Protein AF-A0A7T7ANU8-F1 (afdb_monomer_lite)

Sequence (117 aa):
MLVKKKENKGFTLLECIVGLAIIGILAAFLLPSLANALSLEIKTDNDKELISYSKHIMESIKSDIYNEKTIGITNDLKKEFKFEYSINKTENLNKLKLDVWRVGNEEDIISYEVLLP

Radius of gyration: 29.4 Å; chains: 1; bounding box: 90×40×67 Å

Secondary structure (DSSP, 8-state):
---------PPPHHHHHHHHHHHHHHHHHHHHHHHHHHHHHHHHHHHHHHHHHHHHHHHHHHHHHHTT----------TTEEEEEEEEEETTEEEEEEEEEETTEEEEEEEEEEEE-

pLDDT: mean 72.81, std 13.99, range [46.47, 97.44]

Structure (mmCIF, N/CA/C/O backbone):
data_AF-A0A7T7ANU8-F1
#
_entry.id   AF-A0A7T7ANU8-F1
#
loop_
_atom_site.group_PDB
_atom_site.id
_atom_site.type_symbol
_atom_site.label_atom_id
_atom_site.label_alt_id
_atom_site.label_comp_id
_atom_site.label_asym_id
_atom_site.label_entity_id
_atom_site.label_seq_id
_atom_site.pdbx_PDB_ins_code
_atom_site.Cartn_x
_atom_site.Cartn_y
_atom_site.Cartn_z
_atom_site.occupancy
_atom_site.B_iso_or_equiv
_atom_site.auth_seq_id
_atom_site.auth_comp_id
_atom_site.auth_asym_id
_atom_site.auth_atom_id
_atom_site.pdbx_PDB_model_num
ATOM 1 N N . MET A 1 1 ? 58.710 -24.509 -23.330 1.00 46.94 1 MET A N 1
ATOM 2 C CA . MET A 1 1 ? 57.676 -23.909 -22.458 1.00 46.94 1 MET A CA 1
ATOM 3 C C . MET A 1 1 ? 56.781 -23.038 -23.337 1.00 46.94 1 MET A C 1
ATOM 5 O O . MET A 1 1 ? 57.246 -22.014 -23.812 1.00 46.94 1 MET A O 1
ATOM 9 N N . LEU A 1 2 ? 55.569 -23.492 -23.678 1.00 58.34 2 LEU A N 1
ATOM 10 C CA . LEU A 1 2 ? 54.658 -22.761 -24.574 1.00 58.34 2 LEU A CA 1
ATOM 11 C C . LEU A 1 2 ? 53.749 -21.847 -23.744 1.00 58.34 2 LEU A C 1
ATOM 13 O O . LEU A 1 2 ? 52.881 -22.324 -23.017 1.00 58.34 2 LEU A O 1
ATOM 17 N N . VAL A 1 3 ? 53.963 -20.534 -23.836 1.00 69.44 3 VAL A N 1
ATOM 18 C CA . VAL A 1 3 ? 53.117 -19.524 -23.187 1.00 69.44 3 VAL A CA 1
ATOM 19 C C . VAL A 1 3 ? 51.867 -19.320 -24.042 1.00 69.44 3 VAL A C 1
ATOM 21 O O . VAL A 1 3 ? 51.937 -18.804 -25.156 1.00 69.44 3 VAL A O 1
ATOM 24 N N . LYS A 1 4 ? 50.707 -19.743 -23.532 1.00 68.75 4 LYS A N 1
ATOM 25 C CA . LYS A 1 4 ? 49.412 -19.556 -24.196 1.00 68.75 4 LYS A CA 1
ATOM 26 C C . LYS A 1 4 ? 48.984 -18.092 -24.035 1.00 68.75 4 LYS A C 1
ATOM 28 O O . LYS A 1 4 ? 48.645 -17.661 -22.935 1.00 68.75 4 LYS A O 1
ATOM 33 N N . LYS A 1 5 ? 49.031 -17.313 -25.120 1.00 68.19 5 LYS A N 1
ATOM 34 C CA . LYS A 1 5 ? 48.591 -15.909 -25.140 1.00 68.19 5 LYS A CA 1
ATOM 35 C C . LYS A 1 5 ? 47.075 -15.858 -24.909 1.00 68.19 5 LYS A C 1
ATOM 37 O O . LYS A 1 5 ? 46.318 -16.498 -25.634 1.00 68.19 5 LYS A O 1
ATOM 42 N N . LYS A 1 6 ? 46.633 -15.134 -23.879 1.00 68.44 6 LYS A N 1
ATOM 43 C CA . LYS A 1 6 ? 45.211 -14.920 -23.584 1.00 68.44 6 LYS A CA 1
ATOM 44 C C . LYS A 1 6 ? 44.673 -13.909 -24.600 1.00 68.44 6 LYS A C 1
ATOM 46 O O . LYS A 1 6 ? 45.086 -12.753 -24.592 1.00 68.44 6 LYS A O 1
ATOM 51 N N . GLU A 1 7 ? 43.825 -14.353 -25.523 1.00 72.19 7 GLU A N 1
ATOM 52 C CA . GLU A 1 7 ? 43.180 -13.455 -26.481 1.00 72.19 7 GLU A CA 1
ATOM 53 C C . GLU A 1 7 ? 42.073 -12.671 -25.772 1.00 72.19 7 GLU A C 1
ATOM 55 O O . GLU A 1 7 ? 41.023 -13.220 -25.443 1.00 72.19 7 GLU A O 1
ATOM 60 N N . ASN A 1 8 ? 42.313 -11.384 -25.523 1.00 69.94 8 ASN A N 1
ATOM 61 C CA . ASN A 1 8 ? 41.269 -10.453 -25.107 1.00 69.94 8 ASN A CA 1
ATOM 62 C C . ASN A 1 8 ? 40.381 -10.156 -26.320 1.00 69.94 8 ASN A C 1
ATOM 64 O O . ASN A 1 8 ? 40.666 -9.248 -27.100 1.00 69.94 8 ASN A O 1
ATOM 68 N N . LYS A 1 9 ? 39.332 -10.958 -26.508 1.00 76.62 9 LYS A N 1
ATOM 69 C CA . LYS A 1 9 ? 38.316 -10.707 -27.531 1.00 76.62 9 LYS A CA 1
ATOM 70 C C . LYS A 1 9 ? 37.365 -9.635 -27.002 1.00 76.62 9 LYS A C 1
ATOM 72 O O . LYS A 1 9 ? 36.692 -9.850 -26.000 1.00 76.62 9 LYS A O 1
ATOM 77 N N . GLY A 1 10 ? 37.391 -8.459 -27.627 1.00 81.81 10 GLY A N 1
ATOM 78 C CA . GLY A 1 10 ? 36.400 -7.411 -27.392 1.00 81.81 10 GLY A CA 1
ATOM 79 C C . GLY A 1 10 ? 35.050 -7.777 -28.009 1.00 81.81 10 GLY A C 1
ATOM 80 O O . GLY A 1 10 ? 34.964 -8.696 -28.823 1.00 81.81 10 GLY A O 1
ATOM 81 N N . PHE A 1 11 ? 34.007 -7.040 -27.634 1.00 84.56 11 PHE A N 1
ATOM 82 C CA . PHE A 1 11 ? 32.679 -7.197 -28.219 1.00 84.56 11 PHE A CA 1
ATOM 83 C C . PHE A 1 11 ? 32.632 -6.605 -29.623 1.00 84.56 11 PHE A C 1
ATOM 85 O O . PHE A 1 11 ? 33.190 -5.536 -29.889 1.00 84.56 11 PHE A O 1
ATOM 92 N N . THR A 1 12 ? 31.951 -7.299 -30.529 1.00 92.88 12 THR A N 1
ATOM 93 C CA . THR A 1 12 ? 31.680 -6.744 -31.857 1.00 92.88 12 THR A CA 1
ATOM 94 C C . THR A 1 12 ? 30.582 -5.686 -31.763 1.00 92.88 12 THR A C 1
ATOM 96 O O . THR A 1 12 ? 29.701 -5.758 -30.908 1.00 92.88 12 THR A O 1
ATOM 99 N N . LEU A 1 13 ? 30.594 -4.709 -32.674 1.00 92.75 13 LEU A N 1
ATOM 100 C CA . LEU A 1 13 ? 29.545 -3.685 -32.734 1.00 92.75 13 LEU A CA 1
ATOM 101 C C . LEU A 1 13 ? 28.147 -4.313 -32.870 1.00 92.75 13 LEU A C 1
ATOM 103 O O . LEU A 1 13 ? 27.191 -3.866 -32.241 1.00 92.75 13 LEU A O 1
ATOM 107 N N . LEU A 1 14 ? 28.047 -5.377 -33.671 1.00 94.81 14 LEU A N 1
ATOM 108 C CA . LEU A 1 14 ? 26.803 -6.102 -33.900 1.00 94.81 14 LEU A CA 1
ATOM 109 C C . LEU A 1 14 ? 26.275 -6.738 -32.608 1.00 94.81 14 LEU A C 1
ATOM 111 O O . LEU A 1 14 ? 25.091 -6.628 -32.312 1.00 94.81 14 LEU A O 1
ATOM 115 N N . GLU A 1 15 ? 27.153 -7.362 -31.826 1.00 93.69 15 GLU A N 1
ATOM 116 C CA . GLU A 1 15 ? 26.796 -7.994 -30.555 1.00 93.69 15 GLU A CA 1
ATOM 117 C C . GLU A 1 15 ? 26.287 -6.968 -29.535 1.00 93.69 15 GLU A C 1
ATOM 119 O O . GLU A 1 15 ? 25.285 -7.215 -28.865 1.00 93.69 15 GLU A O 1
ATOM 124 N N . CYS A 1 16 ? 26.886 -5.774 -29.494 1.00 94.50 16 CYS A N 1
ATOM 125 C CA . CYS A 1 16 ? 26.383 -4.671 -28.674 1.00 94.50 16 CYS A CA 1
ATOM 126 C C . CYS A 1 16 ? 24.985 -4.207 -29.112 1.00 94.50 16 CYS A C 1
ATOM 128 O O . CYS A 1 16 ? 24.122 -3.990 -28.265 1.00 94.50 16 CYS A O 1
ATOM 130 N N . ILE A 1 17 ? 24.741 -4.065 -30.420 1.00 96.31 17 ILE A N 1
ATOM 131 C CA . ILE A 1 17 ? 23.441 -3.617 -30.949 1.00 96.31 17 ILE A CA 1
ATOM 132 C C . ILE A 1 17 ? 22.350 -4.651 -30.658 1.00 96.31 17 ILE A C 1
ATOM 134 O O . ILE A 1 17 ? 21.275 -4.295 -30.175 1.00 96.31 17 ILE A O 1
ATOM 138 N N . VAL A 1 18 ? 22.632 -5.930 -30.910 1.00 96.75 18 VAL A N 1
ATOM 139 C CA . VAL A 1 18 ? 21.689 -7.021 -30.631 1.00 96.75 18 VAL A CA 1
ATOM 140 C C . VAL A 1 18 ? 21.427 -7.132 -29.126 1.00 96.75 18 VAL A C 1
ATOM 142 O O . VAL A 1 18 ? 20.274 -7.254 -28.715 1.00 96.75 18 VAL A O 1
ATOM 145 N N . GLY A 1 19 ? 22.465 -7.014 -28.293 1.00 96.31 19 GLY A N 1
ATOM 146 C CA . GLY A 1 19 ? 22.327 -7.014 -26.836 1.00 96.31 19 GLY A CA 1
ATOM 147 C C . GLY A 1 19 ? 21.457 -5.863 -26.323 1.00 96.31 19 GLY A C 1
ATOM 148 O O . GLY A 1 19 ? 20.528 -6.092 -25.548 1.00 96.31 19 GLY A O 1
ATOM 149 N N . LEU A 1 20 ? 21.692 -4.637 -26.802 1.00 96.19 20 LEU A N 1
ATOM 150 C CA . LEU A 1 20 ? 20.879 -3.471 -26.440 1.00 96.19 20 LEU A CA 1
ATOM 151 C C . LEU A 1 20 ? 19.426 -3.609 -26.901 1.00 96.19 20 LEU A C 1
ATOM 153 O O . LEU A 1 20 ? 18.523 -3.232 -26.156 1.00 96.19 20 LEU A O 1
ATOM 157 N N . ALA A 1 21 ? 19.185 -4.185 -28.081 1.00 96.88 21 ALA A N 1
ATOM 158 C CA . ALA A 1 21 ? 17.831 -4.435 -28.569 1.00 96.88 21 ALA A CA 1
ATOM 159 C C . ALA A 1 21 ? 17.063 -5.394 -27.644 1.00 96.88 21 ALA A C 1
ATOM 161 O O . ALA A 1 21 ? 15.923 -5.115 -27.275 1.00 96.88 21 ALA A O 1
ATOM 162 N N . ILE A 1 22 ? 17.698 -6.486 -27.205 1.00 97.44 22 ILE A N 1
ATOM 163 C CA . ILE A 1 22 ? 17.081 -7.452 -26.283 1.00 97.44 22 ILE A CA 1
ATOM 164 C C . ILE A 1 22 ? 16.814 -6.805 -24.919 1.00 97.44 22 ILE A C 1
ATOM 166 O O . ILE A 1 22 ? 15.707 -6.923 -24.393 1.00 97.44 22 ILE A O 1
ATOM 170 N N . ILE A 1 23 ? 17.792 -6.083 -24.361 1.00 97.31 23 ILE A N 1
ATOM 171 C CA . ILE A 1 23 ? 17.629 -5.385 -23.075 1.00 97.31 23 ILE A CA 1
ATOM 172 C C . ILE A 1 23 ? 16.507 -4.343 -23.165 1.00 97.31 23 ILE A C 1
ATOM 174 O O . ILE A 1 23 ? 15.704 -4.243 -22.241 1.00 97.31 23 ILE A O 1
ATOM 178 N N . GLY A 1 24 ? 16.406 -3.611 -24.276 1.00 97.00 24 GLY A N 1
ATOM 179 C CA . GLY A 1 24 ? 15.347 -2.626 -24.499 1.00 97.00 24 GLY A CA 1
ATOM 180 C C . GLY A 1 24 ? 13.951 -3.249 -24.513 1.00 97.00 24 GLY A C 1
ATOM 181 O O . GLY A 1 24 ? 13.045 -2.737 -23.856 1.00 97.00 24 GLY A O 1
ATOM 182 N N . ILE A 1 25 ? 13.785 -4.388 -25.194 1.00 97.00 25 ILE A N 1
ATOM 183 C CA . ILE A 1 25 ? 12.513 -5.125 -25.213 1.00 97.00 25 ILE A CA 1
ATOM 184 C C . ILE A 1 25 ? 12.158 -5.606 -23.803 1.00 97.00 25 ILE A C 1
ATOM 186 O O . ILE A 1 25 ? 11.036 -5.396 -23.352 1.00 97.00 25 ILE A O 1
ATOM 190 N N . LEU A 1 26 ? 13.108 -6.202 -23.077 1.00 97.12 26 LEU A N 1
ATOM 191 C CA . LEU A 1 26 ? 12.876 -6.666 -21.705 1.00 97.12 26 LEU A CA 1
ATOM 192 C C . LEU A 1 26 ? 12.506 -5.511 -20.767 1.00 97.12 26 LEU A C 1
ATOM 194 O O . LEU A 1 26 ? 11.549 -5.622 -19.998 1.00 97.12 26 LEU A O 1
ATOM 198 N N . ALA A 1 27 ? 13.223 -4.391 -20.854 1.00 96.81 27 ALA A N 1
ATOM 199 C CA . ALA A 1 27 ? 12.963 -3.209 -20.043 1.00 96.81 27 ALA A CA 1
ATOM 200 C C . ALA A 1 27 ? 11.555 -2.645 -20.286 1.00 96.81 27 ALA A C 1
ATOM 202 O O . ALA A 1 27 ? 10.886 -2.262 -19.327 1.00 96.81 27 ALA A O 1
ATOM 203 N N . ALA A 1 28 ? 11.072 -2.658 -21.533 1.00 96.06 28 ALA A N 1
ATOM 204 C CA . ALA A 1 28 ? 9.736 -2.170 -21.873 1.00 96.06 28 ALA A CA 1
ATOM 205 C C . ALA A 1 28 ? 8.611 -2.918 -21.131 1.00 96.06 28 ALA A C 1
ATOM 207 O O . ALA A 1 28 ? 7.605 -2.306 -20.780 1.00 96.06 28 ALA A O 1
ATOM 208 N N . PHE A 1 29 ? 8.790 -4.211 -20.843 1.00 94.62 29 PHE A N 1
ATOM 209 C CA . PHE A 1 29 ? 7.824 -4.999 -20.067 1.00 94.62 29 PHE A CA 1
ATOM 210 C C . PHE A 1 29 ? 8.091 -4.961 -18.557 1.00 94.62 29 PHE A C 1
ATOM 212 O O . PHE A 1 29 ? 7.153 -4.917 -17.761 1.00 94.62 29 PHE A O 1
ATOM 219 N N . LEU A 1 30 ? 9.360 -4.962 -18.146 1.00 95.56 30 LEU A N 1
ATOM 220 C CA . LEU A 1 30 ? 9.744 -5.021 -16.732 1.00 95.56 30 LEU A CA 1
ATOM 221 C C . LEU A 1 30 ? 9.463 -3.713 -15.985 1.00 9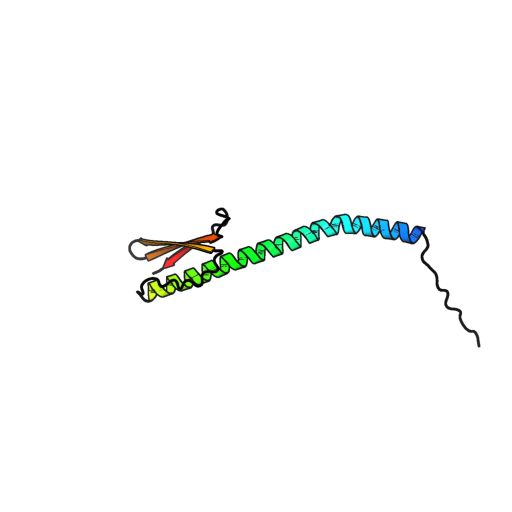5.56 30 LEU A C 1
ATOM 223 O O . LEU A 1 30 ? 8.970 -3.746 -14.858 1.00 95.56 30 LEU A O 1
ATOM 227 N N . LEU A 1 31 ? 9.747 -2.565 -16.603 1.00 95.25 31 LEU A N 1
ATOM 228 C CA . LEU A 1 31 ? 9.581 -1.255 -15.969 1.00 95.25 31 LEU A CA 1
ATOM 229 C C . LEU A 1 31 ? 8.138 -0.955 -15.523 1.00 95.25 31 LEU A C 1
ATOM 231 O O . LEU A 1 31 ? 7.969 -0.588 -14.359 1.00 95.25 31 LEU A O 1
ATOM 235 N N . PRO A 1 32 ? 7.088 -1.132 -16.353 1.00 93.50 32 PRO A N 1
ATOM 236 C CA . PRO A 1 32 ? 5.717 -0.892 -15.901 1.00 93.50 32 PRO A CA 1
ATOM 237 C C . PRO A 1 32 ? 5.287 -1.871 -14.802 1.00 93.50 32 PRO A C 1
ATOM 239 O O . PRO A 1 32 ? 4.610 -1.472 -13.857 1.00 93.50 32 PRO A O 1
ATOM 242 N N . SER A 1 33 ? 5.718 -3.135 -14.872 1.00 92.88 33 SER A N 1
ATOM 243 C CA . SER A 1 33 ? 5.434 -4.119 -13.820 1.00 92.88 33 SER A CA 1
ATOM 244 C C . SER A 1 33 ? 6.043 -3.711 -12.477 1.00 92.88 33 SER A C 1
ATOM 246 O O . SER A 1 33 ? 5.385 -3.824 -11.443 1.00 92.88 33 SER A 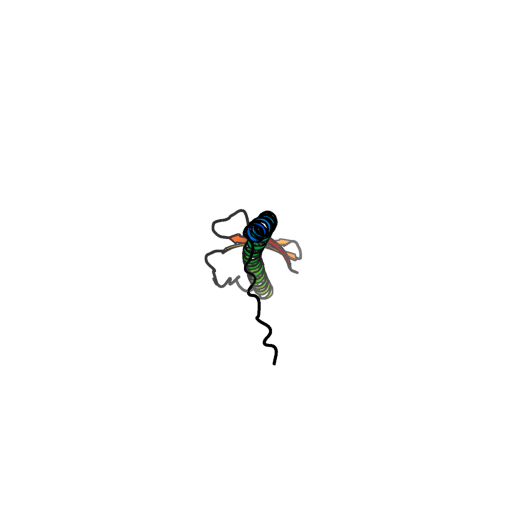O 1
ATOM 248 N N . LEU A 1 34 ? 7.286 -3.224 -12.486 1.00 92.00 34 LEU A N 1
ATOM 249 C CA . LEU A 1 34 ? 7.968 -2.763 -11.280 1.00 92.00 34 LEU A CA 1
ATOM 250 C C . LEU A 1 34 ? 7.337 -1.479 -10.727 1.00 92.00 34 LEU A C 1
ATOM 252 O O . LEU A 1 34 ? 7.131 -1.374 -9.521 1.00 92.00 34 LEU A O 1
ATOM 256 N N . ALA A 1 35 ? 6.977 -0.533 -11.597 1.00 91.94 35 ALA A N 1
ATOM 257 C CA . ALA A 1 35 ? 6.277 0.686 -11.196 1.00 91.94 35 ALA A CA 1
ATOM 258 C C . ALA A 1 35 ? 4.938 0.370 -10.509 1.00 91.94 35 ALA A C 1
ATOM 260 O O . ALA A 1 35 ? 4.630 0.938 -9.461 1.00 91.94 35 ALA A O 1
ATOM 261 N N . ASN A 1 36 ? 4.179 -0.589 -11.048 1.00 90.25 36 ASN A N 1
ATOM 262 C CA . ASN A 1 36 ? 2.935 -1.044 -10.435 1.00 90.25 36 ASN A CA 1
ATOM 263 C C . ASN A 1 36 ? 3.183 -1.671 -9.057 1.00 90.25 36 ASN A C 1
ATOM 265 O O . ASN A 1 36 ? 2.516 -1.289 -8.098 1.00 90.25 36 ASN A O 1
ATOM 269 N N . ALA A 1 37 ? 4.165 -2.569 -8.929 1.00 87.19 37 ALA A N 1
ATOM 270 C CA . ALA A 1 37 ? 4.504 -3.199 -7.652 1.00 87.19 37 ALA A CA 1
ATOM 271 C C . ALA A 1 37 ? 4.903 -2.172 -6.575 1.00 87.19 37 ALA A C 1
ATOM 273 O O . ALA A 1 37 ? 4.375 -2.215 -5.466 1.00 87.19 37 ALA A O 1
ATOM 274 N N . LEU A 1 38 ? 5.745 -1.196 -6.927 1.00 85.12 38 LEU A N 1
ATOM 275 C CA . LEU A 1 38 ? 6.142 -0.113 -6.021 1.00 85.12 38 LEU A CA 1
ATOM 276 C C . LEU A 1 38 ? 4.950 0.763 -5.614 1.00 85.12 38 LEU A C 1
ATOM 278 O O . LEU A 1 38 ? 4.808 1.130 -4.451 1.00 85.12 38 LEU A O 1
ATOM 282 N N . SER A 1 39 ? 4.057 1.079 -6.557 1.00 80.25 39 SER A N 1
ATOM 283 C CA . SER A 1 39 ? 2.863 1.878 -6.256 1.00 80.25 39 SER A CA 1
ATOM 284 C C . SER A 1 39 ? 1.883 1.153 -5.325 1.00 80.25 39 SER A C 1
ATOM 286 O O . SER A 1 39 ? 1.225 1.793 -4.506 1.00 80.25 39 SER A O 1
ATOM 288 N N . LEU A 1 40 ? 1.803 -0.177 -5.426 1.00 75.25 40 LEU A N 1
ATOM 289 C CA . LEU A 1 40 ? 0.977 -1.008 -4.553 1.00 75.25 40 LEU A CA 1
ATOM 290 C C . LEU A 1 40 ? 1.554 -1.073 -3.138 1.00 75.25 40 LEU A C 1
ATOM 292 O O . LEU A 1 40 ? 0.792 -1.015 -2.177 1.00 75.25 40 LEU A O 1
ATOM 296 N N . GLU A 1 41 ? 2.876 -1.143 -2.999 1.00 71.19 41 GLU A N 1
ATOM 297 C CA . GLU A 1 41 ? 3.551 -1.140 -1.697 1.00 71.19 41 GLU A CA 1
ATOM 298 C C . GLU A 1 41 ? 3.325 0.182 -0.949 1.00 71.19 41 GLU A C 1
ATOM 300 O O . GLU A 1 41 ? 2.889 0.169 0.201 1.00 71.19 41 GLU A O 1
ATOM 305 N N . ILE A 1 42 ? 3.474 1.319 -1.639 1.00 67.44 42 ILE A N 1
ATOM 306 C CA . ILE A 1 42 ? 3.231 2.651 -1.057 1.00 67.44 42 ILE A CA 1
ATOM 307 C C . ILE A 1 42 ? 1.7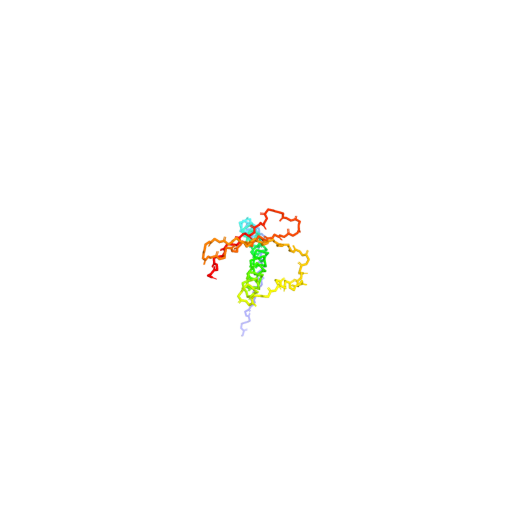71 2.807 -0.606 1.00 67.44 42 ILE A C 1
ATOM 309 O O . ILE A 1 42 ? 1.507 3.385 0.450 1.00 67.44 42 ILE A O 1
ATOM 313 N N . LYS A 1 43 ? 0.804 2.299 -1.381 1.00 65.38 43 LYS A N 1
ATOM 314 C CA . LYS A 1 43 ? -0.615 2.320 -0.983 1.00 65.38 43 LYS A CA 1
ATOM 315 C C . LYS A 1 43 ? -0.871 1.415 0.219 1.00 65.38 43 LYS A C 1
ATOM 317 O O . LYS A 1 43 ? -1.466 1.850 1.196 1.00 65.38 43 LYS A O 1
ATOM 322 N N . THR A 1 44 ? -0.318 0.205 0.194 1.00 67.50 44 THR A N 1
ATOM 323 C CA . THR A 1 44 ? -0.493 -0.776 1.270 1.00 67.50 44 THR A CA 1
ATOM 324 C C . THR A 1 44 ? 0.067 -0.265 2.598 1.00 67.50 44 THR A C 1
ATOM 326 O O . THR A 1 44 ? -0.543 -0.491 3.639 1.00 67.50 44 THR A O 1
ATOM 329 N N . ASP A 1 45 ? 1.205 0.428 2.599 1.00 67.56 45 ASP A N 1
ATOM 330 C CA . ASP A 1 45 ? 1.766 0.979 3.835 1.00 67.56 45 ASP A CA 1
ATOM 331 C C . ASP A 1 45 ? 0.909 2.109 4.418 1.00 67.56 45 ASP A C 1
ATOM 333 O O . ASP A 1 45 ? 0.690 2.141 5.629 1.00 67.56 45 ASP A O 1
ATOM 337 N N . ASN A 1 46 ? 0.327 2.963 3.573 1.00 64.44 46 ASN A N 1
ATOM 338 C CA . ASN A 1 46 ? -0.635 3.974 4.017 1.00 64.44 46 ASN A CA 1
ATOM 339 C C . ASN A 1 46 ? -1.914 3.348 4.600 1.00 64.44 46 ASN A C 1
ATOM 341 O O . ASN A 1 46 ? -2.381 3.770 5.662 1.00 64.44 46 ASN A O 1
ATOM 345 N N . ASP A 1 47 ? -2.441 2.311 3.948 1.00 68.75 47 ASP A N 1
ATOM 346 C CA . ASP A 1 47 ? -3.649 1.612 4.394 1.00 68.75 47 ASP A CA 1
ATOM 347 C C . ASP A 1 47 ? -3.401 0.845 5.703 1.00 68.75 47 ASP A C 1
ATOM 349 O O . ASP A 1 47 ? -4.245 0.835 6.602 1.00 68.75 47 ASP A O 1
ATOM 353 N N . LYS A 1 48 ? -2.212 0.243 5.866 1.00 76.75 48 LYS A N 1
ATOM 354 C CA . LYS A 1 48 ? -1.794 -0.412 7.118 1.00 76.75 48 LYS A CA 1
ATOM 355 C C . LYS A 1 48 ? -1.780 0.566 8.288 1.00 76.75 48 LYS A C 1
ATOM 357 O O . LYS A 1 48 ? -2.221 0.191 9.375 1.00 76.75 48 LYS A O 1
ATOM 362 N N . GLU A 1 49 ? -1.285 1.788 8.092 1.00 74.62 49 GLU A N 1
ATOM 363 C CA . GLU A 1 49 ? -1.277 2.801 9.152 1.00 74.62 49 GLU A CA 1
ATOM 364 C C . GLU A 1 49 ? -2.699 3.179 9.582 1.00 74.62 49 GLU A C 1
ATOM 366 O O . GLU A 1 49 ? -2.987 3.187 10.781 1.00 74.62 49 GLU A O 1
ATOM 371 N N . LEU A 1 50 ? -3.600 3.413 8.622 1.00 71.88 50 LEU A N 1
ATOM 372 C CA . LEU A 1 50 ? -5.015 3.701 8.883 1.00 71.88 50 LEU A CA 1
ATOM 373 C C . LEU A 1 50 ? -5.705 2.559 9.638 1.00 71.88 50 LEU A C 1
ATOM 375 O O . LEU A 1 50 ? -6.379 2.784 10.648 1.00 71.88 50 LEU A O 1
ATOM 379 N N . ILE A 1 51 ? -5.506 1.321 9.185 1.00 78.00 51 ILE A N 1
ATOM 380 C CA . ILE A 1 51 ? -6.074 0.124 9.816 1.00 78.00 51 ILE A CA 1
ATOM 381 C C . ILE A 1 51 ? -5.519 -0.059 11.232 1.00 78.00 51 ILE A C 1
ATOM 383 O O . ILE A 1 51 ? -6.280 -0.338 12.161 1.00 78.00 51 ILE A O 1
ATOM 387 N N . SER A 1 52 ? -4.208 0.107 11.420 1.00 81.94 52 SER A N 1
ATOM 388 C CA . SER A 1 52 ? -3.562 -0.021 12.730 1.00 81.94 52 SER A CA 1
ATOM 389 C C . SER A 1 52 ? -4.056 1.044 13.706 1.00 81.94 52 SER A C 1
ATOM 391 O O . SER A 1 52 ? -4.353 0.731 14.859 1.00 81.94 52 SER A O 1
ATOM 393 N N . TYR A 1 53 ? -4.182 2.289 13.246 1.00 75.19 53 TYR A N 1
ATOM 394 C CA . TYR A 1 53 ? -4.691 3.391 14.055 1.00 75.19 53 TYR A CA 1
ATOM 395 C C . TYR A 1 53 ? -6.150 3.160 14.463 1.00 75.19 53 TYR A C 1
ATOM 397 O O . TYR A 1 53 ? -6.498 3.267 15.639 1.00 75.19 53 TYR A O 1
ATOM 405 N N . SER A 1 54 ? -6.984 2.734 13.514 1.00 69.12 54 SER A N 1
ATOM 406 C CA . SER A 1 54 ? -8.392 2.423 13.773 1.00 69.12 54 SER A CA 1
ATOM 407 C C . SER A 1 54 ? -8.558 1.292 14.792 1.00 69.12 54 SER A C 1
ATOM 409 O O . SER A 1 54 ? -9.387 1.392 15.695 1.00 69.12 54 SER A O 1
ATOM 411 N N . LYS A 1 55 ? -7.734 0.237 14.705 1.00 78.75 55 LYS A N 1
ATOM 412 C CA . LYS A 1 55 ? -7.715 -0.850 15.699 1.00 78.75 55 LYS A CA 1
ATOM 413 C C . LYS A 1 55 ? -7.317 -0.354 17.086 1.00 78.75 55 LYS A C 1
ATOM 415 O O . LYS A 1 55 ? -7.989 -0.693 18.055 1.00 78.75 55 LYS A O 1
ATOM 420 N N . HIS A 1 56 ? -6.278 0.474 17.178 1.00 80.75 56 HIS A N 1
ATOM 421 C CA . HIS A 1 56 ? -5.815 1.025 18.451 1.00 80.75 56 HIS A CA 1
ATOM 422 C C . HIS A 1 56 ? -6.889 1.889 19.132 1.00 80.75 56 HIS A C 1
ATOM 424 O O . HIS A 1 56 ? -7.125 1.766 20.337 1.00 80.75 56 HIS A O 1
ATOM 430 N N . ILE A 1 57 ? -7.587 2.734 18.365 1.00 75.25 57 ILE A N 1
ATOM 431 C CA . ILE A 1 57 ? -8.703 3.531 18.893 1.00 75.25 57 ILE A CA 1
ATOM 432 C C . ILE A 1 57 ? -9.850 2.620 19.328 1.00 75.25 57 ILE A C 1
ATOM 434 O O . ILE A 1 57 ? -10.372 2.788 20.426 1.00 75.25 57 ILE A O 1
ATOM 438 N N . MET A 1 58 ? -10.224 1.638 18.506 1.00 72.56 58 MET A N 1
ATOM 439 C CA . MET A 1 58 ? -11.289 0.687 18.827 1.00 72.56 58 MET A CA 1
ATOM 440 C C . MET A 1 58 ? -11.009 -0.075 20.129 1.00 72.56 58 MET A C 1
ATOM 442 O O . MET A 1 58 ? -11.895 -0.194 20.973 1.00 72.56 58 MET A O 1
ATOM 446 N N . GLU A 1 59 ? -9.784 -0.565 20.323 1.00 76.19 59 GLU A N 1
ATOM 447 C CA . GLU A 1 59 ? -9.368 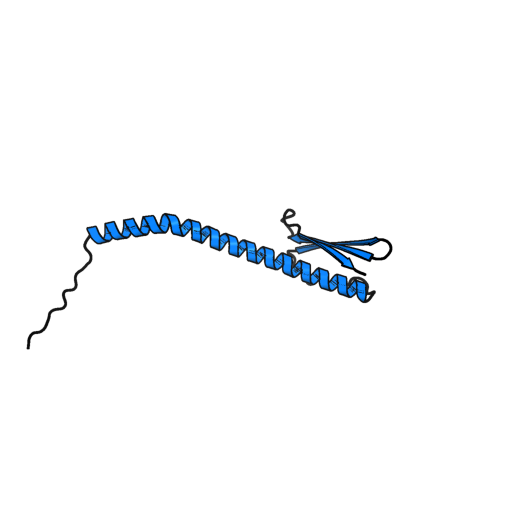-1.229 21.565 1.00 76.19 59 GLU A CA 1
ATOM 448 C C . GLU A 1 59 ? -9.439 -0.286 22.768 1.00 76.19 59 GLU A C 1
ATOM 450 O O . GLU A 1 59 ? -9.934 -0.679 23.828 1.00 76.19 59 GLU A O 1
ATOM 455 N N . SER A 1 60 ? -9.016 0.966 22.588 1.00 73.06 60 SER A N 1
ATOM 456 C CA . SER A 1 60 ? -9.071 1.992 23.634 1.00 73.06 60 SER A CA 1
ATOM 457 C C . SER A 1 60 ? -10.517 2.309 24.034 1.00 73.06 60 SER A C 1
ATOM 459 O O . SER A 1 60 ? -10.856 2.243 25.213 1.00 73.06 60 SER A O 1
ATOM 461 N N . ILE A 1 61 ? -11.399 2.553 23.056 1.00 74.00 61 ILE A N 1
ATOM 462 C CA . ILE A 1 61 ? -12.825 2.822 23.297 1.00 74.00 61 ILE A CA 1
ATOM 463 C C . ILE A 1 61 ? -13.497 1.603 23.940 1.00 74.00 61 ILE A C 1
ATOM 465 O O . ILE A 1 61 ? -14.256 1.750 24.895 1.00 74.00 61 ILE A O 1
ATOM 469 N N . LYS A 1 62 ? -13.204 0.388 23.460 1.00 75.69 62 LYS A N 1
ATOM 470 C CA . LYS A 1 62 ? -13.728 -0.850 24.049 1.00 75.69 62 LYS A CA 1
ATOM 471 C C . LYS A 1 62 ? -13.323 -0.969 25.519 1.00 75.69 62 LYS A C 1
ATOM 473 O O . LYS A 1 62 ? -14.176 -1.249 26.356 1.00 75.69 62 LYS A O 1
ATOM 478 N N . SER A 1 63 ? -12.050 -0.737 25.836 1.00 72.44 63 SER A N 1
ATOM 479 C CA . SER A 1 63 ? -11.542 -0.761 27.211 1.00 72.44 63 SER A CA 1
ATOM 480 C C . SER A 1 63 ? -12.236 0.272 28.105 1.00 72.44 63 SER A C 1
ATOM 482 O O . SER A 1 63 ? -12.638 -0.060 29.220 1.00 72.44 63 SER A O 1
ATOM 484 N N . ASP A 1 64 ? -12.437 1.498 27.617 1.00 74.00 64 ASP A N 1
ATOM 485 C CA . ASP A 1 64 ? -13.118 2.556 28.374 1.00 74.00 64 ASP A CA 1
ATOM 486 C C . ASP A 1 64 ? -14.597 2.223 28.633 1.00 74.00 64 ASP A C 1
ATOM 488 O O . ASP A 1 64 ? -15.089 2.454 29.739 1.00 74.00 64 ASP A O 1
ATOM 492 N N . ILE A 1 65 ? -15.282 1.609 27.657 1.00 71.62 65 ILE A N 1
ATOM 493 C CA . ILE A 1 65 ? -16.666 1.130 27.805 1.00 71.62 65 ILE A CA 1
ATOM 494 C C . ILE A 1 65 ? -16.760 0.017 28.860 1.00 71.62 65 ILE A C 1
ATOM 496 O O . ILE A 1 65 ? -17.667 0.057 29.688 1.00 71.62 65 ILE A O 1
ATOM 500 N N . TYR A 1 66 ? -15.834 -0.950 28.875 1.00 71.38 66 TYR A N 1
ATOM 501 C CA . TYR A 1 66 ? -15.826 -2.008 29.901 1.00 71.38 66 TYR A CA 1
ATOM 502 C C . TYR A 1 66 ? -15.508 -1.489 31.305 1.00 71.38 66 TYR A C 1
ATOM 504 O O . TYR A 1 66 ? -15.994 -2.049 32.283 1.00 71.38 66 TYR A O 1
ATOM 512 N N . ASN A 1 67 ? -14.681 -0.448 31.411 1.00 70.56 67 ASN A N 1
ATOM 513 C CA . ASN A 1 67 ? -14.222 0.093 32.690 1.00 70.56 67 ASN A CA 1
ATOM 514 C C . ASN A 1 67 ? -15.061 1.287 33.191 1.00 70.56 67 ASN A C 1
ATOM 516 O O . ASN A 1 67 ? -14.644 1.944 34.144 1.00 70.56 67 ASN A O 1
ATOM 520 N N . GLU A 1 68 ? -16.199 1.591 32.549 1.00 62.47 68 GLU A N 1
ATOM 521 C CA . GLU A 1 68 ? -17.100 2.716 32.874 1.00 62.47 68 GLU A CA 1
ATOM 522 C C . GLU A 1 68 ? -16.379 4.074 33.023 1.00 62.47 68 GLU A C 1
ATOM 524 O O . GLU A 1 68 ? -16.796 4.958 33.776 1.00 62.47 68 GLU A O 1
ATOM 529 N N . LYS A 1 69 ? -15.269 4.260 32.303 1.00 59.03 69 LYS A N 1
ATOM 530 C CA . LYS A 1 69 ? -14.450 5.473 32.381 1.00 59.03 69 LYS A CA 1
ATOM 531 C C . LYS A 1 69 ? -14.912 6.468 31.317 1.00 59.03 69 LYS A C 1
ATOM 533 O O . LYS A 1 69 ? -15.265 6.079 30.207 1.00 59.03 69 LYS A O 1
ATOM 538 N N . THR A 1 70 ? -14.901 7.769 31.625 1.00 46.47 70 THR A N 1
ATOM 539 C CA . THR A 1 70 ? -15.116 8.810 30.605 1.00 46.47 70 THR A CA 1
ATOM 540 C C . THR A 1 70 ? -14.069 8.635 29.516 1.00 46.47 70 THR A C 1
ATOM 542 O O . THR A 1 70 ? -12.882 8.734 29.829 1.00 46.47 70 THR A O 1
ATOM 545 N N . ILE A 1 71 ? -14.533 8.361 28.293 1.00 56.72 71 ILE A N 1
ATOM 546 C CA . ILE A 1 71 ? -13.747 8.013 27.105 1.00 56.72 71 ILE A CA 1
ATOM 547 C C . ILE A 1 71 ? -12.569 8.979 26.976 1.00 56.72 71 ILE A C 1
ATOM 549 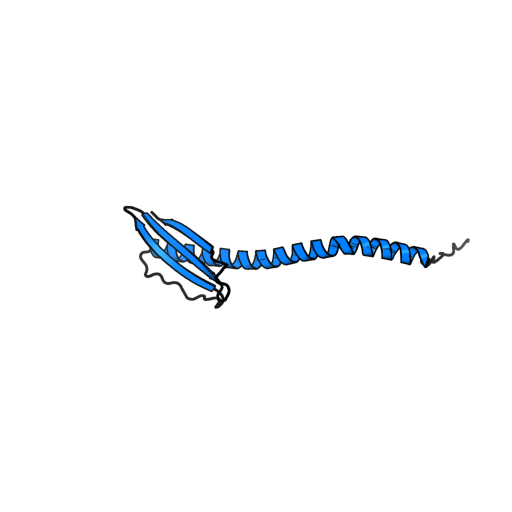O O . ILE A 1 71 ? -12.706 10.133 26.561 1.00 56.72 71 ILE A O 1
ATOM 553 N N . GLY A 1 72 ? -11.418 8.519 27.450 1.00 50.09 72 GLY A N 1
ATOM 554 C CA . GLY A 1 72 ? -10.218 9.313 27.619 1.00 50.09 72 GLY A CA 1
ATOM 555 C C . GLY A 1 72 ? -9.337 9.027 26.434 1.00 50.09 72 GLY A C 1
ATOM 556 O O . GLY A 1 72 ? -8.302 8.385 26.586 1.00 50.09 72 GLY A O 1
ATOM 557 N N . ILE A 1 73 ? -9.776 9.449 25.246 1.00 56.66 73 ILE A N 1
ATOM 558 C CA . ILE A 1 73 ? -8.971 9.295 24.038 1.00 56.66 73 ILE A CA 1
A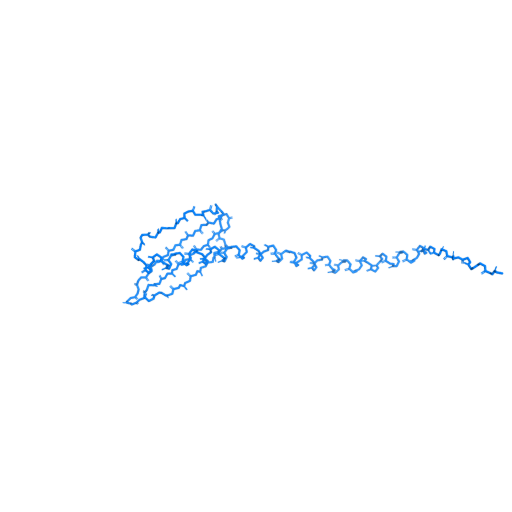TOM 559 C C . ILE A 1 73 ? -7.798 10.240 24.207 1.00 56.66 73 ILE A C 1
ATOM 561 O O . ILE A 1 73 ? -7.881 11.439 23.943 1.00 56.66 73 ILE A O 1
ATOM 565 N N . THR A 1 74 ? -6.726 9.696 24.773 1.00 50.47 74 THR A N 1
ATOM 566 C CA . THR A 1 74 ? -5.449 10.371 24.889 1.00 50.47 74 THR A CA 1
ATOM 567 C C . THR A 1 74 ? -5.105 10.794 23.476 1.00 50.47 74 THR A C 1
ATOM 569 O O . THR A 1 74 ? -4.981 9.952 22.589 1.00 50.47 74 THR A O 1
ATOM 572 N N . ASN A 1 75 ? -5.062 12.107 23.269 1.00 52.00 75 ASN A N 1
ATOM 573 C CA . ASN A 1 75 ? -4.666 12.752 22.031 1.00 52.00 75 ASN A CA 1
ATOM 574 C C . ASN A 1 75 ? -3.207 12.397 21.719 1.00 52.00 75 ASN A C 1
ATOM 576 O O . ASN A 1 75 ? -2.333 13.255 21.784 1.00 52.00 75 ASN A O 1
ATOM 580 N N . ASP A 1 76 ? -2.934 11.150 21.354 1.00 52.75 76 ASP A N 1
ATOM 581 C CA . ASP A 1 76 ? -1.739 10.792 20.607 1.00 52.75 76 ASP A CA 1
ATOM 582 C C . ASP A 1 76 ? -2.073 10.977 19.123 1.00 52.75 76 ASP A C 1
ATOM 584 O O . ASP A 1 76 ? -2.196 10.059 18.310 1.00 52.75 76 ASP A O 1
ATOM 588 N N . LEU A 1 77 ? -2.399 12.235 18.816 1.00 57.38 77 LEU A N 1
ATOM 589 C CA . LEU A 1 77 ? -2.800 12.691 17.503 1.00 57.38 77 LEU A CA 1
ATOM 590 C C . LEU A 1 77 ? -1.538 12.751 16.644 1.00 57.38 77 LEU A C 1
ATOM 592 O O . LEU A 1 77 ? -0.873 13.790 16.568 1.00 57.38 77 LEU A O 1
ATOM 596 N N . LYS A 1 78 ? -1.260 11.681 15.892 1.00 52.91 78 LYS A N 1
ATOM 597 C CA . LYS A 1 78 ? -0.741 11.903 14.538 1.00 52.91 78 LYS A CA 1
ATOM 598 C C . LYS A 1 78 ? -1.755 12.849 13.877 1.00 52.91 78 LYS A C 1
ATOM 600 O O . LYS A 1 78 ? -2.871 12.436 13.579 1.00 52.91 78 LYS A O 1
ATOM 605 N N . LYS A 1 79 ? -1.388 14.129 13.704 1.00 57.84 79 LYS A N 1
ATOM 606 C CA . LYS A 1 79 ? -2.231 15.238 13.183 1.00 57.84 79 LYS A CA 1
ATOM 607 C C . LYS A 1 79 ? -2.921 14.950 11.839 1.00 57.84 79 LYS A C 1
ATOM 609 O O . LYS A 1 79 ? -3.724 15.751 11.373 1.00 57.84 79 LYS A O 1
ATOM 614 N N . GLU A 1 80 ? -2.573 13.835 11.222 1.00 57.97 80 GLU A N 1
ATOM 615 C CA . GLU A 1 80 ? -2.984 13.386 9.905 1.00 57.97 80 GLU A CA 1
ATOM 616 C C . GLU A 1 80 ? -4.289 12.577 9.931 1.00 57.97 80 GLU A C 1
ATOM 618 O O . GLU A 1 80 ? -4.863 12.365 8.868 1.00 57.97 80 GLU A O 1
ATOM 623 N N . PHE A 1 81 ? -4.807 12.170 11.099 1.00 62.53 81 PHE A N 1
ATOM 624 C CA . PHE A 1 81 ? -6.019 11.343 11.200 1.00 62.53 81 PHE A CA 1
ATOM 625 C C . PHE A 1 81 ? -7.078 11.953 12.126 1.00 62.53 81 PHE A C 1
ATOM 627 O O . PHE A 1 81 ? -6.765 12.528 13.170 1.00 62.53 81 PHE A O 1
ATOM 634 N N . LYS A 1 82 ? -8.346 11.822 11.729 1.00 64.06 82 LYS A N 1
ATOM 635 C CA . LYS A 1 82 ? -9.537 12.163 12.516 1.00 64.06 82 LYS A CA 1
ATOM 636 C C . LYS A 1 82 ? -10.413 10.922 12.642 1.00 64.06 82 LYS A C 1
ATOM 638 O O . LYS A 1 82 ? -10.386 10.046 11.780 1.00 64.06 82 LYS A O 1
ATOM 643 N N . PHE A 1 83 ? -11.176 10.850 13.722 1.00 68.25 83 PHE A N 1
ATOM 644 C CA . PHE A 1 83 ? -12.127 9.771 13.935 1.00 68.25 83 PHE A CA 1
ATOM 645 C C . PHE A 1 83 ? -13.402 10.305 14.588 1.00 68.25 83 PHE A C 1
ATOM 647 O O . PHE A 1 83 ? -13.367 11.278 15.348 1.00 68.25 83 PHE A O 1
ATOM 654 N N . GLU A 1 84 ? -14.511 9.635 14.316 1.00 67.44 84 GLU A N 1
ATOM 655 C CA . GLU A 1 84 ? -15.802 9.827 14.963 1.00 67.44 84 GLU A CA 1
ATOM 656 C C . GLU A 1 84 ? -16.308 8.469 15.435 1.00 67.44 84 GLU A C 1
ATOM 658 O O . GLU A 1 84 ? -16.081 7.444 14.793 1.00 67.44 84 GLU A O 1
ATOM 663 N N . TYR A 1 85 ? -16.952 8.437 16.598 1.00 66.94 85 TYR A N 1
ATOM 664 C CA . TYR A 1 85 ? -17.529 7.209 17.120 1.00 66.94 85 TYR A CA 1
ATOM 665 C C . TYR A 1 85 ? -18.959 7.444 17.591 1.00 66.94 85 TYR A C 1
ATOM 667 O O . TYR A 1 85 ? -19.285 8.474 18.180 1.00 66.94 85 TYR A O 1
ATOM 675 N N . SER A 1 86 ? -19.816 6.459 17.347 1.00 63.75 86 SER A N 1
ATOM 676 C CA . SER A 1 86 ? -21.209 6.452 17.779 1.00 63.75 86 SER A CA 1
ATOM 677 C C . SER A 1 86 ? -21.489 5.173 18.554 1.00 63.75 86 SER A C 1
ATOM 679 O O . SER A 1 86 ? -21.233 4.069 18.069 1.00 63.75 86 SER A O 1
ATOM 681 N N . ILE A 1 87 ? -22.022 5.321 19.768 1.00 63.66 87 ILE A N 1
ATOM 682 C CA . ILE A 1 87 ? -22.453 4.207 20.614 1.00 63.66 87 ILE A CA 1
ATOM 683 C C . ILE A 1 87 ? -23.979 4.187 20.604 1.00 63.66 87 ILE A C 1
ATOM 685 O O . ILE A 1 87 ? -24.620 5.070 21.170 1.00 63.66 87 ILE A O 1
ATOM 689 N N . ASN A 1 88 ? -24.564 3.174 19.969 1.00 68.62 88 ASN A N 1
ATOM 690 C CA . ASN A 1 88 ? -26.006 2.947 19.978 1.00 68.62 88 ASN A CA 1
ATOM 691 C C . ASN A 1 88 ? -26.345 1.787 20.913 1.00 68.62 88 ASN A C 1
ATOM 693 O O . ASN A 1 88 ? -25.878 0.665 20.723 1.00 68.62 88 ASN A O 1
ATOM 697 N N . LYS A 1 89 ? -27.186 2.040 21.915 1.00 57.78 89 LYS A N 1
ATOM 698 C CA . LYS A 1 89 ? -27.626 1.021 22.871 1.00 57.78 89 LYS A CA 1
ATOM 699 C C . LYS A 1 89 ? -28.897 0.353 22.348 1.00 57.78 89 LYS A C 1
ATOM 701 O O . LYS A 1 89 ? -29.915 1.020 22.194 1.00 57.78 89 LYS A O 1
ATOM 706 N N . THR A 1 90 ? -28.837 -0.944 22.053 1.00 54.16 90 THR A N 1
ATOM 707 C CA . THR A 1 90 ? -30.000 -1.729 21.599 1.00 54.16 90 THR A CA 1
ATOM 708 C C . THR A 1 90 ? -30.243 -2.849 22.598 1.00 54.16 90 THR A C 1
ATOM 710 O O . THR A 1 90 ? -29.392 -3.719 22.684 1.00 54.16 90 THR A O 1
ATOM 713 N N . GLU A 1 91 ? -31.359 -2.792 23.335 1.00 57.03 91 GLU A N 1
ATOM 714 C CA . GLU A 1 91 ? -31.945 -3.736 24.325 1.00 57.03 91 GLU A CA 1
ATOM 715 C C . GLU A 1 91 ? -31.017 -4.536 25.271 1.00 57.03 91 GLU A C 1
ATOM 717 O O . GLU A 1 91 ? -31.285 -4.550 26.467 1.00 57.03 91 GLU A O 1
ATOM 722 N N . ASN A 1 92 ? -29.929 -5.153 24.802 1.00 60.38 92 ASN A N 1
ATOM 723 C CA . ASN A 1 92 ? -28.930 -5.864 25.608 1.00 60.38 92 ASN A CA 1
ATOM 724 C C . ASN A 1 92 ? -27.485 -5.783 25.055 1.00 60.38 92 ASN A C 1
ATOM 726 O O . ASN A 1 92 ? -26.622 -6.527 25.505 1.00 60.38 92 ASN A O 1
ATOM 730 N N . LEU A 1 93 ? -27.229 -4.941 24.046 1.00 61.22 93 LEU A N 1
ATOM 731 C CA . LEU A 1 93 ? -25.940 -4.810 23.360 1.00 61.22 93 LEU A CA 1
ATOM 732 C C . LEU A 1 93 ? -25.597 -3.332 23.125 1.00 61.22 93 LEU A C 1
ATOM 734 O O . LEU A 1 93 ? -26.438 -2.533 22.691 1.00 61.22 93 LEU A O 1
ATOM 738 N N . ASN A 1 94 ? -24.335 -2.981 23.348 1.00 65.00 94 ASN A N 1
ATOM 739 C CA . ASN A 1 94 ? -23.767 -1.695 22.960 1.00 65.00 94 ASN A CA 1
ATOM 740 C C . ASN A 1 94 ? -23.161 -1.832 21.557 1.00 65.00 94 ASN A C 1
ATOM 742 O O . ASN A 1 94 ? -22.179 -2.542 21.346 1.00 65.00 94 ASN A O 1
ATOM 746 N N . LYS A 1 95 ? -23.749 -1.159 20.570 1.00 69.19 95 LYS A N 1
ATOM 747 C CA . LYS A 1 95 ? -23.248 -1.127 19.197 1.00 69.19 95 LYS A CA 1
ATOM 748 C C . LYS A 1 95 ? -22.298 0.053 19.039 1.00 69.19 95 LYS A C 1
ATOM 750 O O . LYS A 1 95 ? -22.745 1.198 19.040 1.00 69.19 95 LYS A O 1
ATOM 755 N N . LEU A 1 96 ? -21.009 -0.230 18.897 1.00 69.38 96 LEU A N 1
ATOM 756 C CA . LEU A 1 96 ? -19.976 0.772 18.663 1.00 69.38 96 LEU A CA 1
ATOM 757 C C . LEU A 1 96 ? -19.683 0.855 17.163 1.00 69.38 96 LEU A C 1
ATOM 759 O O . LEU A 1 96 ? -19.259 -0.125 16.550 1.00 69.38 96 LEU A O 1
ATOM 763 N N . LYS A 1 97 ? -19.915 2.031 16.584 1.00 71.50 97 LYS A N 1
ATOM 764 C CA . LYS A 1 97 ? -19.441 2.399 15.250 1.00 71.50 97 LYS A CA 1
ATOM 765 C C . LYS A 1 97 ? -18.262 3.346 15.397 1.00 71.50 97 LYS A C 1
ATOM 767 O O . LYS A 1 97 ? -18.363 4.303 16.160 1.00 71.50 97 LYS A O 1
ATOM 772 N N . LEU A 1 98 ? -17.173 3.062 14.697 1.00 73.06 98 LEU A N 1
ATOM 773 C CA . LEU A 1 98 ? -15.991 3.910 14.613 1.00 73.06 98 LEU A CA 1
ATOM 774 C C . LEU A 1 98 ? -15.724 4.205 13.141 1.00 73.06 98 LEU A C 1
ATOM 776 O O . LEU A 1 98 ? -15.448 3.283 12.377 1.00 73.06 98 LEU A O 1
ATOM 780 N N . ASP A 1 99 ? -15.768 5.477 12.782 1.00 69.75 99 ASP A N 1
ATOM 781 C CA . ASP A 1 99 ? -15.417 5.975 11.463 1.00 69.75 99 ASP A CA 1
ATOM 782 C C . ASP A 1 99 ? -14.081 6.709 11.578 1.00 69.75 99 ASP A C 1
ATOM 784 O O . ASP A 1 99 ? -13.937 7.640 12.372 1.00 69.75 99 ASP A O 1
ATOM 788 N N . VAL A 1 100 ? -13.076 6.264 10.826 1.00 69.62 100 VAL A N 1
ATOM 789 C CA . VAL A 1 100 ? -11.735 6.866 10.821 1.00 69.62 100 VAL A CA 1
ATOM 790 C C . VAL A 1 100 ? -11.407 7.330 9.415 1.00 69.62 100 VAL A C 1
ATOM 792 O O . VAL A 1 100 ? -11.590 6.577 8.459 1.00 69.62 100 VAL A O 1
ATOM 795 N N . TRP A 1 101 ? -10.896 8.554 9.298 1.00 71.12 101 TRP A N 1
ATOM 796 C CA . TRP A 1 101 ? -10.484 9.133 8.024 1.00 71.12 101 TRP A CA 1
ATOM 797 C C . TRP A 1 101 ? -9.197 9.946 8.155 1.00 71.12 101 TRP A C 1
ATOM 799 O O . TRP A 1 101 ? -8.828 10.452 9.224 1.00 71.12 101 TRP A O 1
ATOM 809 N N . ARG A 1 102 ? -8.492 10.089 7.034 1.00 67.00 102 ARG A N 1
ATOM 810 C CA . ARG A 1 102 ? -7.294 10.925 6.938 1.00 67.00 102 ARG A CA 1
ATOM 811 C C . ARG A 1 102 ? -7.690 12.383 6.688 1.00 67.00 102 ARG A C 1
ATOM 813 O O . ARG A 1 102 ? -8.557 12.692 5.872 1.00 67.00 102 ARG A O 1
ATOM 820 N N . VAL A 1 103 ? -7.042 13.313 7.383 1.00 63.56 103 VAL A N 1
ATOM 821 C CA . VAL A 1 103 ? -7.271 14.754 7.222 1.00 63.56 103 VAL A CA 1
ATOM 822 C C . VAL A 1 103 ? -6.788 15.185 5.837 1.00 63.56 103 VAL A C 1
ATOM 824 O O . VAL A 1 103 ? -5.593 15.152 5.561 1.00 63.56 103 VAL A O 1
ATOM 827 N N . GLY A 1 104 ? -7.718 15.602 4.974 1.00 62.41 104 GLY A N 1
ATOM 828 C CA . GLY A 1 104 ? -7.429 16.043 3.604 1.00 62.41 104 GLY A CA 1
ATOM 829 C C . GLY A 1 104 ? -7.763 15.025 2.507 1.00 62.41 104 GLY A C 1
ATOM 830 O O . GLY A 1 104 ? -7.611 15.368 1.339 1.00 62.41 104 GLY A O 1
ATOM 831 N N . ASN A 1 105 ? -8.242 13.824 2.857 1.00 56.19 105 ASN A N 1
ATOM 832 C CA . ASN A 1 105 ? -8.805 12.865 1.902 1.00 56.19 105 ASN A CA 1
ATOM 833 C C . ASN A 1 105 ? -10.044 12.182 2.511 1.00 56.19 105 ASN A C 1
ATOM 835 O O . ASN A 1 105 ? -9.925 11.185 3.218 1.00 56.19 105 ASN A O 1
ATOM 839 N N . GLU A 1 106 ? -11.226 12.763 2.285 1.00 56.12 106 GLU A N 1
ATOM 840 C CA . GLU A 1 106 ? -12.502 12.318 2.879 1.00 56.12 106 GLU A CA 1
ATOM 841 C C . GLU A 1 106 ? -13.086 11.052 2.220 1.00 56.12 106 GLU A C 1
ATOM 843 O O . GLU A 1 106 ? -14.098 10.542 2.688 1.00 56.12 106 GLU A O 1
ATOM 848 N N . GLU A 1 107 ? -12.462 10.523 1.160 1.00 53.84 107 GLU A N 1
ATOM 849 C CA . GLU A 1 107 ? -12.900 9.284 0.495 1.00 53.84 107 GLU A CA 1
ATOM 850 C C . GLU A 1 107 ? -12.358 8.003 1.163 1.00 53.84 107 GLU A C 1
ATOM 852 O O . GLU A 1 107 ? -12.983 6.949 1.049 1.00 53.84 107 GLU A O 1
ATOM 857 N N . ASP A 1 108 ? -11.250 8.079 1.916 1.00 53.16 108 ASP A N 1
ATOM 858 C CA . ASP A 1 108 ? -10.673 6.940 2.653 1.00 53.16 108 ASP A CA 1
ATOM 859 C C . ASP A 1 108 ? -11.310 6.810 4.046 1.00 53.16 108 ASP A C 1
ATOM 861 O O . ASP A 1 108 ? -10.680 7.079 5.075 1.00 53.16 108 ASP A O 1
ATOM 865 N N . ILE A 1 109 ? -12.587 6.425 4.080 1.00 60.06 109 ILE A N 1
ATOM 866 C CA . ILE A 1 109 ? -13.310 6.148 5.328 1.00 60.06 109 ILE A CA 1
ATOM 867 C C . ILE A 1 109 ? -13.226 4.653 5.625 1.00 60.06 109 ILE A C 1
ATOM 869 O O . ILE A 1 109 ? -13.746 3.827 4.871 1.00 60.06 109 ILE A O 1
ATOM 873 N N . ILE A 1 110 ? -12.618 4.299 6.758 1.00 63.06 110 ILE A N 1
ATOM 874 C CA . ILE A 1 110 ? -12.702 2.939 7.290 1.00 63.06 110 ILE A CA 1
ATOM 875 C C . ILE A 1 110 ? -13.707 2.930 8.441 1.00 63.06 110 ILE A C 1
ATOM 877 O O . ILE A 1 110 ? -13.435 3.451 9.523 1.00 63.06 110 ILE A O 1
ATOM 881 N N . SER A 1 111 ? -14.860 2.308 8.193 1.00 62.28 111 SER A N 1
ATOM 882 C CA . SER A 1 111 ? -15.924 2.115 9.179 1.00 62.28 111 SER A CA 1
ATOM 883 C C . SER A 1 111 ? -15.792 0.752 9.855 1.00 62.28 111 SER A C 1
ATOM 885 O O . SER A 1 111 ? -15.916 -0.293 9.211 1.00 62.28 111 SER A O 1
ATOM 887 N N . TYR A 1 112 ? -15.586 0.749 11.169 1.00 66.00 112 TYR A N 1
ATOM 888 C CA . TYR A 1 112 ? -15.613 -0.452 11.999 1.00 66.00 112 TYR A CA 1
ATOM 889 C C . TYR A 1 112 ? -16.897 -0.500 12.822 1.00 66.00 112 TYR A C 1
ATOM 891 O O . TYR A 1 112 ? -17.230 0.443 13.536 1.00 66.00 112 TYR A O 1
ATOM 899 N N . GLU A 1 113 ? -17.594 -1.633 12.770 1.00 66.50 113 GLU A N 1
ATOM 900 C CA . GLU A 1 113 ? -18.774 -1.900 13.586 1.00 66.50 113 GLU A CA 1
ATOM 901 C C . GLU A 1 113 ? -18.486 -3.077 14.522 1.00 66.50 113 GLU A C 1
ATOM 903 O O . GLU A 1 113 ? -18.151 -4.173 14.072 1.00 66.50 113 GLU A O 1
ATOM 908 N N . VAL A 1 114 ? -18.604 -2.851 15.831 1.00 71.25 114 VAL A N 1
ATOM 909 C CA . VAL A 1 114 ? -18.390 -3.879 16.856 1.00 71.25 114 VAL A CA 1
ATOM 910 C C . VAL A 1 114 ? -19.593 -3.919 17.794 1.00 71.25 114 VAL A C 1
ATOM 912 O O . VAL A 1 114 ? -20.050 -2.892 18.295 1.00 71.25 114 VAL A O 1
ATOM 915 N N . LEU A 1 115 ? -20.108 -5.126 18.033 1.00 69.50 115 LEU A N 1
ATOM 916 C CA . LEU A 1 115 ? -21.143 -5.393 19.030 1.00 69.50 115 LEU A CA 1
ATOM 917 C C . LEU A 1 115 ? -20.471 -5.743 20.356 1.00 69.50 115 LEU A C 1
ATOM 919 O O . LEU A 1 115 ? -19.662 -6.672 20.419 1.00 69.50 115 LEU A O 1
ATOM 923 N N . LEU A 1 116 ? -20.799 -4.996 21.402 1.00 66.81 116 LEU A N 1
ATOM 924 C CA . LEU A 1 116 ? -20.320 -5.224 22.757 1.00 66.81 116 LEU A CA 1
ATOM 925 C C . LEU A 1 116 ? -21.480 -5.745 23.628 1.00 66.81 116 LEU A C 1
ATOM 927 O O . LEU A 1 116 ? -22.569 -5.165 23.556 1.00 66.81 116 LEU A O 1
ATOM 931 N N . PRO A 1 117 ? -21.273 -6.834 24.396 1.00 58.59 117 PRO A N 1
ATOM 932 C CA . PRO A 1 117 ? -22.209 -7.299 25.419 1.00 58.59 117 PRO A CA 1
ATOM 933 C C . PRO A 1 117 ? -22.346 -6.320 26.586 1.00 58.59 117 PRO A C 1
ATOM 935 O O . PRO A 1 117 ? -21.410 -5.515 26.801 1.00 58.59 117 PRO A O 1
#

Foldseek 3Di:
DDDDDDDPDDDDPVNVVVVVVVVVVVCVVVVVVVVVVVVVVVVVVVVVVQVVVQVVLVVQQLVCVVVVHDSCPPCPDPVQKDKDWDWDDDPDWTWIWIWMDTVPDPVPTDIDIDIHD